Protein AF-A0A093YE58-F1 (afdb_monomer)

Mean predicted aligned error: 4.77 Å

Sequence (32 aa):
MLIVESHIDVPTKADGVEGSMRIFLFHPSIPG

Solvent-accessible surface area (backbone atoms only — not comparable to full-atom values): 2146 Å² total; per-residue (Å²): 104,64,58,48,78,50,72,48,80,42,84,41,72,58,96,86,41,80,49,75,46,78,49,78,46,76,42,81,36,80,78,128

Secondary structure (DSSP, 8-state):
--EEEEEEEEEEEETTEEEEEEEEEEEE----

Structure (mmCIF, N/CA/C/O backbone):
data_AF-A0A093YE58-F1
#
_entry.id   AF-A0A093YE58-F1
#
loop_
_atom_site.group_PDB
_atom_site.id
_atom_site.type_symbol
_atom_site.label_atom_id
_atom_site.label_alt_id
_atom_site.label_comp_id
_atom_site.label_asym_id
_atom_site.label_entity_id
_atom_site.label_seq_id
_atom_site.pdbx_PDB_ins_code
_atom_site.Cartn_x
_atom_site.Cartn_y
_atom_site.Cartn_z
_atom_site.occupancy
_atom_site.B_iso_or_equiv
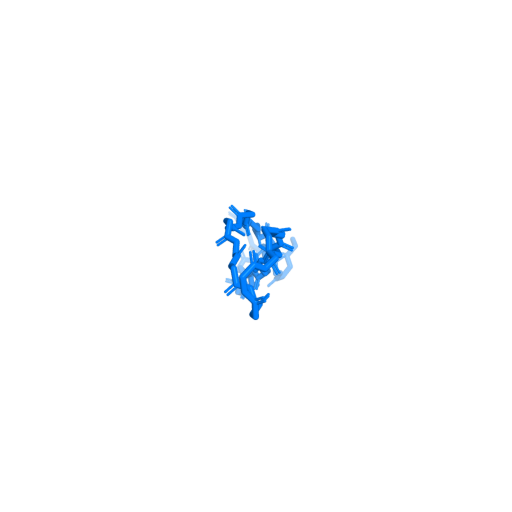_atom_site.auth_seq_id
_atom_site.auth_comp_id
_atom_site.auth_asym_id
_atom_site.auth_atom_id
_atom_site.pdbx_PDB_model_num
ATOM 1 N N . MET A 1 1 ? -16.789 7.257 11.460 1.00 63.31 1 MET A N 1
ATOM 2 C CA . MET A 1 1 ? -16.598 6.631 10.133 1.00 63.31 1 MET A CA 1
ATOM 3 C C . MET A 1 1 ? -16.348 5.147 10.375 1.00 63.31 1 MET A C 1
ATOM 5 O O . MET A 1 1 ? -15.670 4.853 11.347 1.00 63.31 1 MET A O 1
ATOM 9 N N . LEU A 1 2 ? -16.961 4.230 9.620 1.00 75.56 2 LEU A N 1
ATOM 10 C CA . LEU A 1 2 ? -16.818 2.774 9.847 1.00 75.56 2 LEU A CA 1
ATOM 11 C C . LEU A 1 2 ? -15.617 2.166 9.106 1.00 75.56 2 LEU A C 1
ATOM 13 O O . LEU A 1 2 ? -15.256 1.017 9.348 1.00 75.56 2 LEU A O 1
ATOM 17 N N . ILE A 1 3 ? -15.020 2.932 8.192 1.00 80.00 3 ILE A N 1
ATOM 18 C CA . ILE A 1 3 ? -13.871 2.539 7.382 1.00 80.00 3 ILE A CA 1
ATOM 19 C C . ILE A 1 3 ? -12.917 3.733 7.306 1.00 80.00 3 ILE A C 1
ATOM 21 O O . ILE A 1 3 ? -13.347 4.832 6.967 1.00 80.00 3 ILE A O 1
ATOM 25 N N . VAL A 1 4 ? -11.637 3.529 7.603 1.00 86.94 4 VAL A N 1
ATOM 26 C C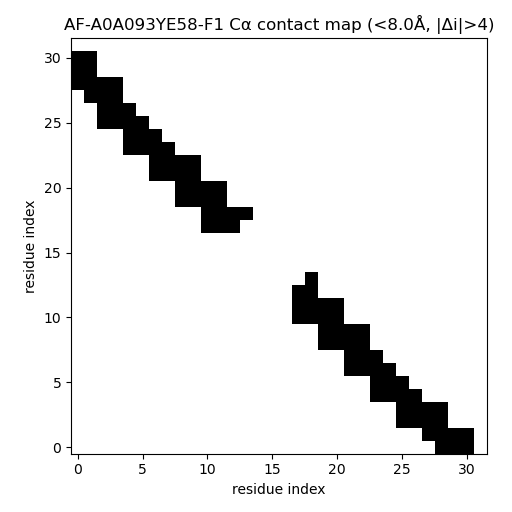A . VAL A 1 4 ? -10.558 4.496 7.372 1.00 86.94 4 VAL A CA 1
ATOM 27 C C . VAL A 1 4 ? -9.848 4.124 6.080 1.00 86.94 4 VAL A C 1
ATOM 29 O O . VAL A 1 4 ? -9.287 3.034 5.963 1.00 86.94 4 VAL A O 1
ATOM 32 N N . GLU A 1 5 ? -9.876 5.040 5.117 1.00 90.38 5 GLU A N 1
ATOM 33 C CA . GLU A 1 5 ? -9.141 4.913 3.864 1.00 90.38 5 GLU A CA 1
ATOM 34 C C . GLU A 1 5 ? -7.730 5.490 4.011 1.00 90.38 5 GLU A C 1
ATOM 36 O O . GLU A 1 5 ? -7.537 6.589 4.536 1.00 90.38 5 GLU A O 1
ATOM 41 N N . SER A 1 6 ? -6.744 4.762 3.501 1.00 93.44 6 SER A N 1
ATOM 42 C CA . SER A 1 6 ? -5.420 5.284 3.185 1.00 93.44 6 SER A CA 1
ATOM 43 C C . SER A 1 6 ? -5.027 4.876 1.770 1.00 93.44 6 SER A C 1
ATOM 45 O O . SER A 1 6 ? -5.593 3.948 1.189 1.00 93.44 6 SER A O 1
ATOM 47 N N . HIS A 1 7 ? -4.047 5.570 1.198 1.00 96.06 7 HIS A N 1
ATOM 48 C CA . HIS A 1 7 ? -3.457 5.157 -0.064 1.00 96.06 7 HIS A CA 1
ATOM 49 C C . HIS A 1 7 ? -1.960 5.422 -0.092 1.00 96.06 7 HIS A C 1
ATOM 51 O O . HIS A 1 7 ? -1.440 6.262 0.645 1.00 96.06 7 HIS A O 1
ATOM 57 N N . ILE A 1 8 ? -1.287 4.699 -0.979 1.00 97.25 8 ILE A N 1
ATOM 58 C CA . ILE A 1 8 ? 0.098 4.954 -1.346 1.00 97.25 8 ILE A CA 1
ATOM 59 C C . ILE A 1 8 ? 0.252 4.832 -2.858 1.00 97.25 8 ILE A C 1
ATOM 61 O O . ILE A 1 8 ? -0.282 3.911 -3.481 1.00 97.25 8 ILE A O 1
ATOM 65 N N . ASP A 1 9 ? 0.982 5.782 -3.430 1.00 96.81 9 ASP A N 1
ATOM 66 C CA . ASP A 1 9 ? 1.430 5.720 -4.814 1.00 96.81 9 ASP A CA 1
ATOM 67 C C . ASP A 1 9 ? 2.763 4.987 -4.867 1.00 96.81 9 ASP A C 1
ATOM 69 O O . ASP A 1 9 ? 3.701 5.326 -4.141 1.00 96.81 9 ASP A O 1
ATOM 73 N N . VAL A 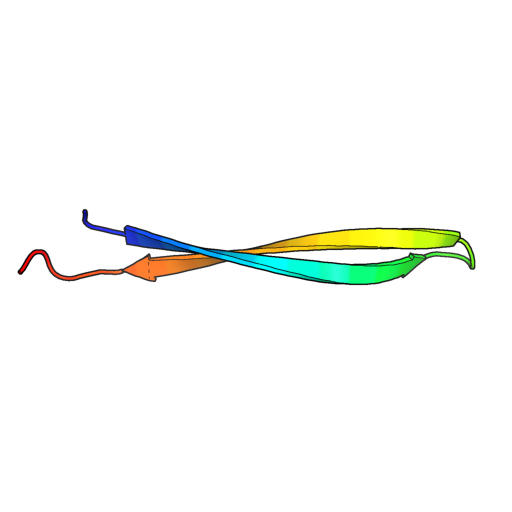1 10 ? 2.843 3.980 -5.729 1.00 96.38 10 VAL A N 1
ATOM 74 C CA . VAL A 1 10 ? 4.064 3.216 -5.960 1.00 96.38 10 VAL A CA 1
ATOM 75 C C . VAL A 1 10 ? 4.499 3.370 -7.417 1.00 96.38 10 VAL A C 1
ATOM 77 O O . VAL A 1 10 ? 3.664 3.282 -8.325 1.00 96.38 10 VAL A O 1
ATOM 80 N N . PRO A 1 11 ? 5.798 3.606 -7.674 1.00 96.94 11 PRO A N 1
ATOM 81 C CA . PRO A 1 11 ? 6.315 3.601 -9.032 1.00 96.94 11 PRO A CA 1
ATOM 82 C C . PRO A 1 11 ? 6.170 2.198 -9.626 1.00 96.94 11 PRO A C 1
ATOM 84 O O . PRO A 1 11 ? 6.347 1.189 -8.941 1.00 96.94 11 PRO A O 1
ATOM 87 N N . THR A 1 12 ? 5.853 2.133 -10.912 1.00 95.75 12 THR A N 1
ATOM 88 C CA . THR A 1 12 ? 5.706 0.875 -11.646 1.00 95.75 12 THR A CA 1
ATOM 89 C C . THR A 1 12 ? 6.459 0.939 -12.958 1.00 95.75 12 THR A C 1
ATOM 91 O O . THR A 1 12 ? 6.652 2.013 -13.522 1.00 95.75 12 THR A O 1
ATOM 94 N N . LYS A 1 13 ? 6.859 -0.230 -13.453 1.00 95.81 13 LYS A N 1
ATOM 95 C CA . LYS A 1 13 ? 7.460 -0.371 -1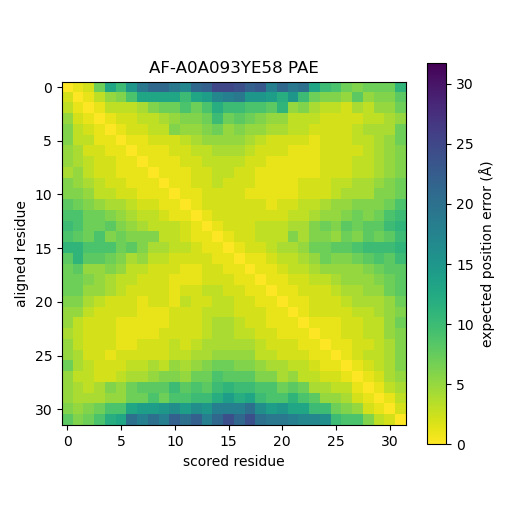4.772 1.00 95.81 13 LYS A CA 1
ATOM 96 C C . LYS A 1 13 ? 6.828 -1.554 -15.487 1.00 95.81 13 LYS A C 1
ATOM 98 O O . LYS A 1 13 ? 7.093 -2.698 -15.125 1.00 95.81 13 LYS A O 1
ATOM 103 N N . ALA A 1 14 ? 5.982 -1.273 -16.471 1.00 90.62 14 ALA A N 1
ATOM 104 C CA . ALA A 1 14 ? 5.319 -2.285 -17.289 1.00 90.62 14 ALA A CA 1
ATOM 105 C C . ALA A 1 14 ? 5.886 -2.209 -18.708 1.00 90.62 14 ALA A C 1
ATOM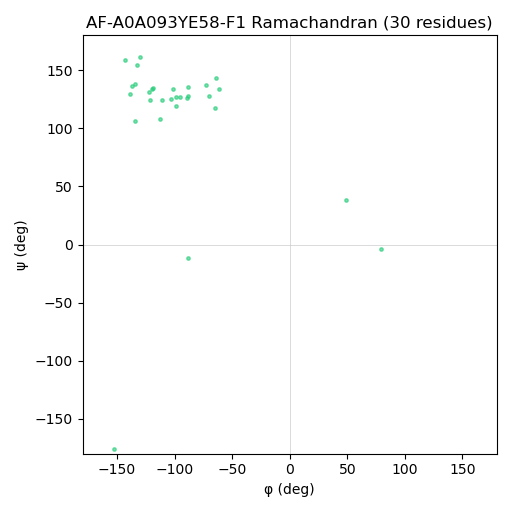 107 O O . ALA A 1 14 ? 5.915 -1.131 -19.294 1.00 90.62 14 ALA A O 1
ATOM 108 N N . ASP A 1 15 ?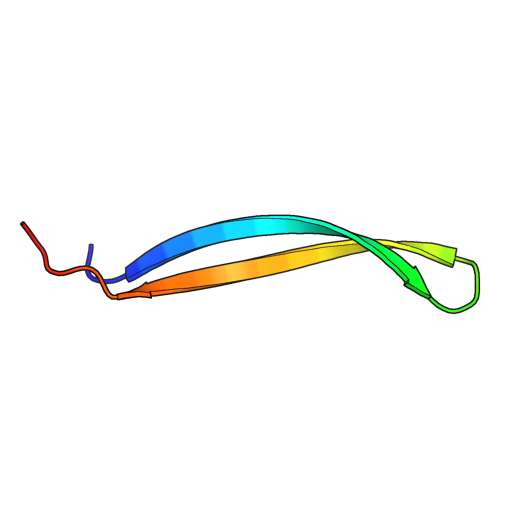 6.405 -3.321 -19.232 1.00 93.88 15 ASP A N 1
ATOM 109 C CA . ASP A 1 15 ? 7.015 -3.398 -20.571 1.00 93.88 15 ASP A CA 1
ATOM 110 C C . ASP A 1 15 ? 8.052 -2.295 -20.862 1.00 93.88 15 ASP A C 1
ATOM 112 O O . ASP A 1 15 ? 8.142 -1.745 -21.957 1.00 93.88 15 ASP A O 1
ATOM 116 N N . GLY A 1 16 ? 8.852 -1.943 -19.851 1.00 93.00 16 GLY A N 1
ATOM 117 C CA . GLY A 1 16 ? 9.878 -0.902 -19.965 1.00 93.00 16 GLY A CA 1
ATOM 118 C C . GLY A 1 16 ? 9.354 0.536 -19.869 1.00 93.00 16 GLY A C 1
ATOM 119 O O . GLY A 1 16 ? 10.168 1.456 -19.823 1.00 93.00 16 GLY A O 1
ATOM 120 N N . VAL A 1 17 ? 8.038 0.731 -19.778 1.00 95.12 17 VAL A N 1
ATOM 121 C CA . VAL A 1 17 ? 7.386 2.032 -19.606 1.00 95.12 17 VAL A CA 1
ATOM 122 C C . VAL A 1 17 ? 7.248 2.349 -18.119 1.00 95.12 17 VAL A C 1
ATOM 124 O O . VAL A 1 17 ? 6.696 1.554 -17.359 1.00 95.12 17 VAL A O 1
ATOM 127 N N . GLU A 1 18 ? 7.752 3.513 -17.709 1.00 96.62 18 GLU A N 1
ATOM 128 C CA . GLU A 1 18 ? 7.585 4.028 -16.347 1.00 96.62 18 GLU A CA 1
ATOM 129 C C . GLU A 1 18 ? 6.145 4.512 -16.130 1.00 96.62 18 GLU A C 1
ATOM 131 O O . GLU A 1 18 ? 5.563 5.196 -16.974 1.00 96.62 18 GLU A O 1
ATOM 136 N N . GLY A 1 19 ? 5.580 4.178 -14.976 1.00 94.88 19 GLY A N 1
ATOM 137 C CA . GLY A 1 19 ? 4.224 4.539 -14.590 1.00 94.88 19 GLY A CA 1
ATOM 138 C C . GLY A 1 19 ? 4.061 4.637 -13.078 1.00 94.88 19 GLY A C 1
ATOM 139 O O . GLY A 1 19 ? 5.007 4.470 -12.308 1.00 94.88 19 GLY A O 1
ATOM 140 N N . SER A 1 20 ? 2.832 4.876 -12.633 1.00 95.94 20 SER A N 1
ATOM 141 C CA . SER A 1 20 ? 2.473 4.920 -11.214 1.00 95.94 20 SER A CA 1
ATOM 142 C C . SER A 1 20 ? 1.194 4.127 -10.983 1.00 95.94 20 SER A C 1
ATOM 144 O O . SER A 1 20 ? 0.257 4.209 -11.778 1.00 95.94 20 SER A O 1
ATOM 146 N N . MET A 1 21 ?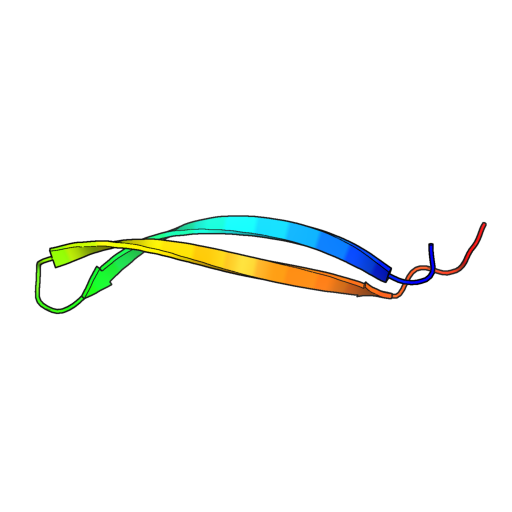 1.162 3.359 -9.899 1.00 95.50 21 MET A N 1
ATOM 147 C CA . MET A 1 21 ? -0.011 2.624 -9.442 1.00 95.50 21 MET A CA 1
ATOM 148 C C . MET A 1 21 ? -0.381 3.109 -8.046 1.00 95.50 21 MET A C 1
ATOM 150 O O . MET A 1 21 ? 0.477 3.213 -7.172 1.00 95.50 21 MET A O 1
ATOM 154 N N . ARG A 1 22 ? -1.670 3.364 -7.824 1.00 96.50 22 ARG A N 1
ATOM 155 C CA . ARG A 1 22 ? -2.194 3.711 -6.503 1.00 96.50 22 ARG A CA 1
ATOM 156 C C . ARG A 1 22 ? -2.803 2.490 -5.839 1.00 96.50 22 ARG A C 1
ATOM 158 O O . ARG A 1 22 ? -3.681 1.845 -6.409 1.00 96.50 22 ARG A O 1
ATOM 165 N N . ILE A 1 23 ? -2.366 2.210 -4.620 1.00 95.94 23 ILE A N 1
ATOM 166 C CA . ILE A 1 23 ? -2.917 1.152 -3.776 1.00 95.94 23 ILE A CA 1
ATOM 167 C C . ILE A 1 23 ? -3.802 1.808 -2.722 1.00 95.94 23 ILE A C 1
ATOM 169 O O . ILE A 1 23 ? -3.334 2.679 -1.992 1.00 95.94 23 ILE A O 1
ATOM 173 N N . PHE A 1 24 ? -5.060 1.378 -2.634 1.00 95.56 24 PHE A N 1
ATOM 174 C CA . PHE A 1 24 ? -6.008 1.819 -1.611 1.00 95.56 24 PHE A CA 1
ATOM 175 C C . PHE A 1 24 ? -6.131 0.760 -0.515 1.00 95.56 24 PHE A C 1
ATOM 177 O O . PHE A 1 24 ? -6.282 -0.427 -0.808 1.00 95.56 24 PHE A O 1
ATOM 184 N N . LEU A 1 25 ? -6.084 1.193 0.744 1.00 93.69 25 LEU A N 1
ATOM 185 C CA . LEU A 1 25 ? -6.239 0.347 1.920 1.00 93.69 25 LEU A CA 1
ATOM 186 C C . LEU A 1 25 ? -7.416 0.843 2.754 1.00 93.69 25 LEU A C 1
ATOM 188 O O . LEU A 1 25 ? -7.460 1.996 3.178 1.00 93.69 25 LEU A O 1
ATOM 192 N N . PHE A 1 26 ? -8.363 -0.054 3.007 1.00 91.50 26 PHE A N 1
ATOM 193 C CA . PHE A 1 26 ? -9.574 0.233 3.763 1.00 91.50 26 PHE A CA 1
ATOM 194 C C . PHE A 1 26 ? -9.529 -0.540 5.076 1.00 91.50 26 PHE A C 1
ATOM 196 O O . PHE A 1 26 ? -9.667 -1.763 5.093 1.00 91.50 26 PHE A O 1
ATOM 203 N N . HIS A 1 27 ? -9.324 0.172 6.180 1.00 87.56 27 HIS A N 1
ATOM 204 C CA . HIS A 1 27 ? -9.316 -0.419 7.513 1.00 87.56 27 HIS A CA 1
ATOM 205 C C . HIS A 1 27 ? -10.700 -0.271 8.138 1.00 87.56 27 HIS A C 1
ATOM 207 O O . HIS A 1 27 ? -11.197 0.854 8.203 1.00 87.56 27 HIS A O 1
ATOM 213 N N . PRO A 1 28 ? -11.334 -1.343 8.637 1.00 87.00 28 PRO A N 1
ATOM 214 C CA . PRO A 1 28 ? -12.519 -1.182 9.466 1.00 87.00 28 PRO A CA 1
ATOM 215 C C . PRO A 1 28 ? -12.143 -0.394 10.728 1.00 87.00 28 PRO A C 1
ATOM 217 O O . PRO A 1 28 ? -11.132 -0.684 11.368 1.00 87.00 28 PRO A O 1
ATOM 220 N N . SER A 1 29 ? -12.950 0.599 11.092 1.00 83.06 29 SER A N 1
ATOM 221 C CA . SER A 1 29 ? -12.762 1.378 12.316 1.00 83.06 29 SER A CA 1
ATOM 222 C C . SER A 1 29 ? -13.993 1.289 13.199 1.00 83.06 29 SER A C 1
ATOM 224 O O . SER A 1 29 ? -15.121 1.506 12.749 1.00 83.06 29 SER A O 1
ATOM 226 N N . ILE A 1 30 ? -13.768 0.997 14.479 1.00 82.19 30 ILE A N 1
ATOM 227 C CA . ILE A 1 30 ? -14.813 1.113 15.490 1.00 82.19 30 ILE A CA 1
ATOM 228 C C . ILE A 1 30 ? -15.077 2.611 15.691 1.00 82.19 30 ILE A C 1
ATOM 230 O O . ILE A 1 30 ? -14.123 3.361 15.895 1.00 82.19 30 ILE A O 1
ATOM 234 N N . PRO A 1 31 ? -16.333 3.077 15.607 1.00 72.69 31 PRO A N 1
ATOM 235 C CA . PRO A 1 31 ? -16.663 4.453 15.945 1.00 72.69 31 PRO A CA 1
ATOM 236 C C . PRO A 1 31 ? -16.400 4.691 17.437 1.00 72.69 31 PRO A C 1
ATOM 238 O O . PRO A 1 31 ? -17.041 4.054 18.273 1.00 72.69 31 PRO A O 1
ATOM 241 N N . GLY A 1 32 ? -15.475 5.591 17.764 1.00 63.84 32 GLY A N 1
ATOM 242 C CA . GLY A 1 32 ? -15.088 5.946 19.131 1.00 63.84 32 GLY A CA 1
ATOM 243 C C . GLY A 1 32 ? -13.753 6.668 19.154 1.00 63.84 32 GLY A C 1
ATOM 244 O O . GLY A 1 32 ? -13.210 6.796 20.269 1.00 63.84 32 GLY A O 1
#

Radius of gyration: 14.47 Å; Cα contacts (8 Å, |Δi|>4): 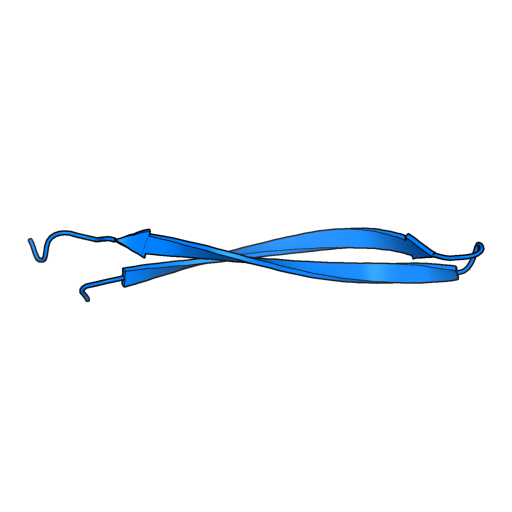48; chains: 1; bounding box: 27×10×40 Å

pLDDT: mean 89.68, std 9.26, range [63.31, 97.25]

Nearest PDB structures (foldseek):
  5k36-assembly1_K  TM=6.708E-01  e=1.940E+00  Saccharomyces cerevisiae S288C
  6hix-assembly1_AJ  TM=7.462E-01  e=3.090E+00  Trypanosoma brucei brucei
  3bzw-assembly3_F  TM=4.420E-01  e=3.529E+00  Bacteroides thetaiotaomicron VPI-5482
  6rhv-assembly1_G  TM=5.165E-01  e=8.370E+00  Staphylococcus aureus

Foldseek 3Di:
DQKDKDKDKDWD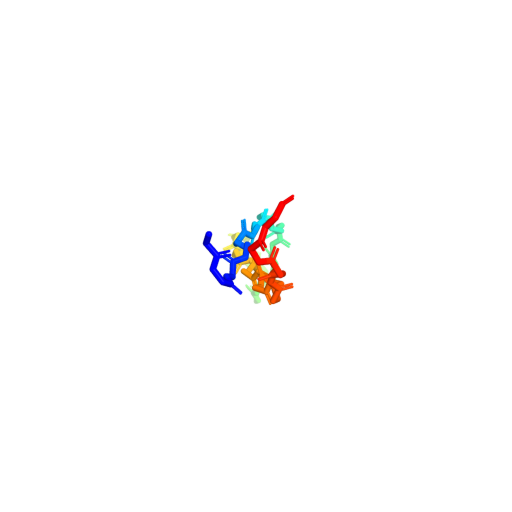ADPNDTDIDIDIDIDGDDDD